Protein AF-A0A914FZU1-F1 (afdb_monomer)

Mean predicted aligned error: 5.46 Å

Foldseek 3Di:
DVLLVVLCVQLVVVLVVFADCVFLDDDDPQDLALVSLLSVLSSVLRSLVRQLVSSCVRVNDPSSVVNSVVVLVVVLVVSVVSLVVSCVVVVHDSLVRDHLSNQLSVDVSSDSPDGDDDPDD

pLDDT: mean 86.37, std 10.97, range [35.56, 96.0]

Radius of gyration: 15.14 Å; Cα contacts (8 Å, |Δi|>4): 118; chains: 1; bounding box: 32×31×42 Å

Structure (mmCIF, N/CA/C/O backbone):
data_AF-A0A914FZU1-F1
#
_entry.id   AF-A0A914FZU1-F1
#
loop_
_atom_site.group_PDB
_atom_site.id
_atom_site.type_symbol
_atom_site.label_atom_id
_atom_site.label_alt_id
_atom_site.label_comp_id
_atom_site.label_asym_id
_atom_site.label_entity_id
_atom_site.label_seq_id
_atom_site.pdbx_PDB_ins_code
_atom_site.Cartn_x
_atom_site.Cartn_y
_atom_site.Cartn_z
_atom_site.occupancy
_atom_site.B_iso_or_equiv
_atom_site.auth_seq_id
_atom_site.auth_comp_id
_atom_site.auth_asym_id
_atom_site.auth_atom_id
_atom_site.pdbx_PDB_model_num
ATOM 1 N N . MET A 1 1 ? 12.708 10.325 -2.039 1.00 61.44 1 MET A N 1
ATOM 2 C CA . MET A 1 1 ? 11.613 10.643 -2.983 1.00 61.44 1 MET A CA 1
ATOM 3 C C . MET A 1 1 ? 12.148 11.181 -4.313 1.00 61.44 1 MET A C 1
ATOM 5 O O . MET A 1 1 ? 11.957 10.501 -5.311 1.00 61.44 1 MET A O 1
ATOM 9 N N . ILE A 1 2 ? 12.879 12.309 -4.327 1.00 76.75 2 ILE A N 1
ATOM 10 C CA . ILE A 1 2 ? 13.366 12.979 -5.558 1.00 76.75 2 ILE A CA 1
ATOM 11 C C . ILE A 1 2 ? 14.175 12.045 -6.473 1.00 76.75 2 ILE A C 1
ATOM 13 O O . ILE A 1 2 ? 13.867 11.925 -7.653 1.00 76.75 2 ILE A O 1
ATOM 17 N N . ALA A 1 3 ? 15.126 11.290 -5.915 1.00 79.75 3 ALA A N 1
ATOM 18 C CA . ALA A 1 3 ? 15.961 10.357 -6.681 1.00 79.75 3 ALA A CA 1
ATOM 19 C C . ALA A 1 3 ? 15.186 9.219 -7.384 1.00 79.75 3 ALA A C 1
ATOM 21 O O . ALA A 1 3 ? 15.725 8.576 -8.279 1.00 79.75 3 ALA A O 1
ATOM 22 N N . ASN A 1 4 ? 13.933 8.959 -6.990 1.00 85.62 4 ASN A N 1
ATOM 23 C CA . ASN A 1 4 ? 13.094 7.915 -7.586 1.00 85.62 4 ASN A CA 1
ATOM 24 C C . ASN A 1 4 ? 12.050 8.486 -8.564 1.00 85.62 4 ASN A C 1
ATOM 26 O O . ASN A 1 4 ? 11.361 7.706 -9.218 1.00 85.62 4 ASN A O 1
ATOM 30 N N . LEU A 1 5 ? 11.908 9.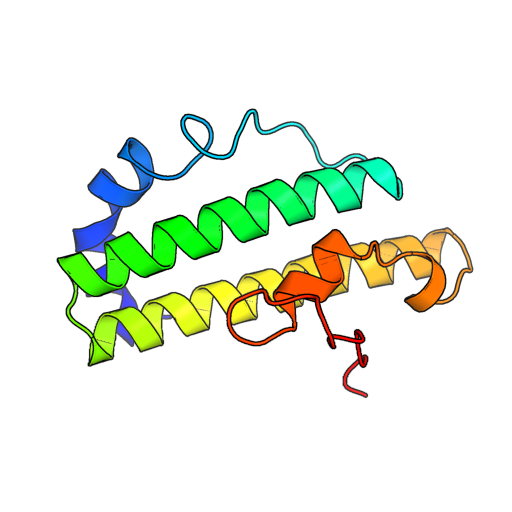818 -8.669 1.00 84.75 5 LEU A N 1
ATOM 31 C CA . LEU A 1 5 ? 10.892 10.468 -9.511 1.00 84.75 5 LEU A CA 1
ATOM 32 C C . LEU A 1 5 ? 10.935 10.033 -10.983 1.00 84.75 5 LEU A C 1
ATOM 34 O O . LEU A 1 5 ? 9.860 9.776 -11.522 1.00 84.75 5 LEU A O 1
ATOM 38 N N . PRO A 1 6 ? 12.108 9.868 -11.632 1.00 91.25 6 PRO A N 1
ATOM 39 C CA . PRO A 1 6 ? 12.144 9.410 -13.021 1.00 91.25 6 PRO A CA 1
ATOM 40 C C . PRO A 1 6 ? 11.494 8.032 -13.205 1.00 91.25 6 PRO A C 1
ATOM 42 O O . PRO A 1 6 ? 10.683 7.844 -14.107 1.00 91.25 6 PRO A O 1
ATOM 45 N N . CYS A 1 7 ? 11.775 7.099 -12.290 1.00 92.06 7 CYS A N 1
ATOM 46 C CA . CYS A 1 7 ? 11.177 5.766 -12.299 1.00 92.06 7 CYS A CA 1
ATOM 47 C C . CYS A 1 7 ? 9.658 5.816 -12.086 1.00 92.06 7 CYS A C 1
ATOM 49 O O . CYS A 1 7 ? 8.910 5.165 -12.813 1.00 92.06 7 CYS A O 1
ATOM 51 N N . TRP A 1 8 ? 9.183 6.624 -11.132 1.00 90.38 8 TRP A N 1
ATOM 52 C CA . TRP A 1 8 ? 7.744 6.809 -10.917 1.00 90.38 8 TRP A CA 1
ATOM 53 C C . TRP A 1 8 ? 7.045 7.380 -12.141 1.00 90.38 8 TRP A C 1
ATOM 55 O O . TRP A 1 8 ? 5.987 6.882 -12.518 1.00 90.38 8 TRP A O 1
ATOM 65 N N . ASN A 1 9 ? 7.642 8.394 -12.769 1.00 92.75 9 ASN A N 1
ATOM 66 C CA . ASN A 1 9 ? 7.092 9.017 -13.963 1.00 92.75 9 ASN A CA 1
ATOM 67 C C . ASN A 1 9 ? 6.960 7.993 -15.098 1.00 92.75 9 ASN A C 1
ATOM 69 O O . ASN A 1 9 ? 5.877 7.838 -15.662 1.00 92.75 9 ASN A O 1
ATOM 73 N N . GLN A 1 10 ? 8.022 7.222 -15.348 1.00 92.88 10 GLN A N 1
ATOM 74 C CA . GLN A 1 10 ? 8.043 6.171 -16.364 1.00 92.88 10 GLN A CA 1
ATOM 75 C C . GLN A 1 10 ? 7.010 5.065 -16.086 1.00 92.88 10 GLN A C 1
ATOM 77 O O . GLN A 1 10 ? 6.268 4.665 -16.981 1.00 92.88 10 GLN A O 1
ATOM 82 N N . ALA A 1 11 ? 6.922 4.585 -14.844 1.00 94.75 11 ALA A N 1
ATOM 83 C CA . ALA A 1 11 ? 6.042 3.478 -14.473 1.00 94.75 11 ALA A CA 1
ATOM 84 C C . ALA A 1 11 ? 4.567 3.886 -14.284 1.00 94.75 11 ALA A C 1
ATOM 86 O O . ALA A 1 11 ? 3.689 3.021 -14.290 1.00 94.75 11 ALA A O 1
ATOM 87 N N . SER A 1 12 ? 4.271 5.180 -14.117 1.00 91.38 12 SER A N 1
ATOM 88 C CA . SER A 1 12 ? 2.954 5.710 -13.719 1.00 91.38 12 SER A CA 1
ATOM 89 C C . SER A 1 12 ? 1.784 5.164 -14.545 1.00 91.38 12 SER A C 1
ATOM 91 O O . SER A 1 12 ? 0.791 4.681 -13.991 1.00 91.38 12 SER A O 1
ATOM 93 N N . GLY A 1 13 ? 1.911 5.173 -15.875 1.00 91.69 13 GLY A N 1
ATOM 94 C CA . GLY A 1 13 ? 0.865 4.707 -16.782 1.00 91.69 13 GLY A CA 1
ATOM 95 C C . GLY A 1 13 ? 0.596 3.205 -16.675 1.00 91.69 13 GLY A C 1
ATOM 96 O O . GLY A 1 13 ? -0.535 2.764 -16.873 1.00 91.69 13 GLY A O 1
ATOM 97 N N . LEU A 1 14 ? 1.610 2.398 -16.355 1.00 93.69 14 LEU A N 1
ATOM 98 C CA . LEU A 1 14 ? 1.450 0.957 -16.138 1.00 93.69 14 LEU A CA 1
ATOM 99 C C . LEU A 1 14 ? 0.925 0.653 -14.739 1.00 93.69 14 LEU A C 1
ATOM 101 O O . LEU A 1 14 ? 0.049 -0.197 -14.602 1.00 93.69 14 LEU A O 1
ATOM 105 N N . LEU A 1 15 ? 1.380 1.388 -13.723 1.00 92.75 15 LEU A N 1
ATOM 106 C CA . LEU A 1 15 ? 0.849 1.291 -12.363 1.00 92.75 15 LEU A CA 1
ATOM 107 C C . LEU A 1 15 ? -0.659 1.556 -12.345 1.00 92.75 15 LEU A C 1
ATOM 109 O O . LEU A 1 15 ? -1.401 0.761 -11.778 1.00 92.75 15 LEU A O 1
ATOM 113 N N . LYS A 1 16 ? -1.126 2.602 -13.040 1.00 88.44 16 LYS A N 1
ATOM 114 C CA . LYS A 1 16 ? -2.557 2.933 -13.145 1.00 88.44 16 LYS A CA 1
ATOM 115 C C . LYS A 1 16 ? -3.377 1.870 -13.889 1.00 88.44 16 LYS A C 1
ATOM 117 O O . LYS A 1 16 ? -4.558 1.710 -13.604 1.00 88.44 16 LYS A O 1
ATOM 122 N N . ARG A 1 17 ? -2.778 1.181 -14.868 1.00 89.69 17 ARG A N 1
ATOM 123 C CA . ARG A 1 17 ? -3.467 0.180 -15.703 1.00 89.69 17 ARG A CA 1
ATOM 124 C C . ARG A 1 17 ? -3.500 -1.212 -15.074 1.00 89.69 17 ARG A C 1
ATOM 126 O O . ARG A 1 17 ? -4.490 -1.919 -15.231 1.00 89.69 17 ARG A O 1
ATOM 133 N N . HIS A 1 18 ? -2.419 -1.620 -14.413 1.00 91.00 18 HIS A N 1
ATOM 134 C CA . HIS A 1 18 ? -2.215 -3.006 -13.974 1.00 91.00 18 HIS A CA 1
ATOM 135 C C . HIS A 1 18 ? -2.318 -3.217 -12.470 1.00 91.00 18 HIS A C 1
ATOM 137 O O . HIS A 1 18 ? -2.593 -4.335 -12.030 1.00 91.00 18 HIS A O 1
ATOM 143 N N . CYS A 1 19 ? -2.054 -2.174 -11.694 1.00 92.81 19 CYS A N 1
ATOM 144 C CA . CYS A 1 19 ? -2.288 -2.149 -10.260 1.00 92.81 19 CYS A CA 1
ATOM 145 C C . CYS A 1 19 ? -3.501 -1.253 -10.000 1.00 92.81 19 CYS A C 1
ATOM 147 O O . CYS A 1 19 ? -4.107 -0.741 -10.945 1.00 92.81 19 CYS A O 1
ATOM 149 N N . GLY A 1 20 ? -3.887 -1.050 -8.745 1.00 88.31 20 GLY A N 1
ATOM 150 C CA . GLY A 1 20 ? -5.032 -0.197 -8.485 1.00 88.31 20 GLY A CA 1
ATOM 151 C C . GLY A 1 20 ? -6.334 -0.978 -8.296 1.00 88.31 20 GLY A C 1
ATOM 152 O O . GLY A 1 20 ? -6.370 -2.208 -8.190 1.00 88.31 20 GLY A O 1
ATOM 15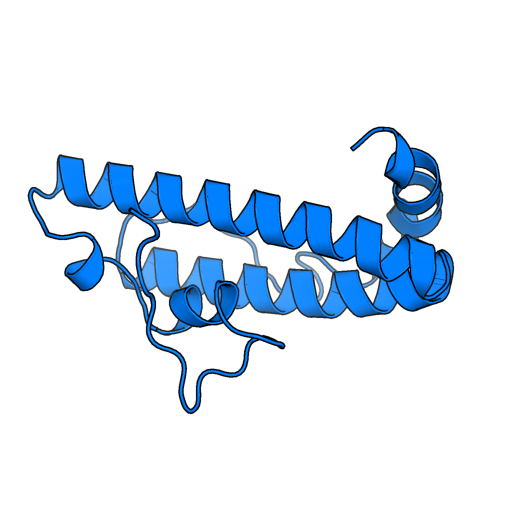3 N N . GLY A 1 21 ? -7.443 -0.238 -8.334 1.00 87.56 21 GLY A N 1
ATOM 154 C CA . GLY A 1 21 ? -8.780 -0.764 -8.071 1.00 87.56 21 GLY A CA 1
ATOM 155 C C . GLY A 1 21 ? -9.247 -1.858 -9.039 1.00 87.56 21 GLY A C 1
ATOM 156 O O . GLY A 1 21 ? -10.052 -2.694 -8.645 1.00 87.56 21 GLY A O 1
ATOM 157 N N . SER A 1 22 ? -8.715 -1.901 -10.265 1.00 84.88 22 SER A N 1
ATOM 158 C CA . SER A 1 22 ? -9.035 -2.937 -11.259 1.00 84.88 22 SER A CA 1
ATOM 159 C C . SER A 1 22 ? -8.505 -4.324 -10.885 1.00 84.88 22 SER A C 1
ATOM 161 O O . SER A 1 22 ? -9.063 -5.326 -11.322 1.00 84.88 22 SER A O 1
ATOM 163 N N . ARG A 1 23 ? -7.434 -4.391 -10.083 1.00 89.81 23 ARG A N 1
ATOM 164 C CA . ARG A 1 23 ? -6.784 -5.644 -9.674 1.00 89.81 23 ARG A CA 1
ATOM 165 C C . ARG A 1 23 ? -6.925 -5.927 -8.186 1.00 89.81 23 ARG A C 1
ATOM 167 O O . ARG A 1 23 ? -7.143 -7.068 -7.795 1.00 89.81 23 ARG A O 1
ATOM 174 N N . CYS A 1 24 ? -6.732 -4.901 -7.369 1.00 91.81 24 CYS A N 1
ATOM 175 C CA . CYS A 1 24 ? -6.647 -5.004 -5.916 1.00 91.81 24 CYS A CA 1
ATOM 176 C C . CYS A 1 24 ? -7.840 -4.355 -5.205 1.00 91.81 24 CYS A C 1
ATOM 178 O O . CYS A 1 24 ? -7.905 -4.394 -3.978 1.00 91.81 24 CYS A O 1
ATOM 180 N N . GLY A 1 25 ? -8.755 -3.734 -5.957 1.00 87.19 25 GLY A N 1
ATOM 181 C CA . GLY A 1 25 ? -9.964 -3.112 -5.433 1.00 87.19 25 GLY A CA 1
ATOM 182 C C . GLY A 1 25 ? -11.153 -4.072 -5.307 1.00 87.19 25 GLY A C 1
ATOM 183 O O . GLY A 1 25 ? -10.993 -5.288 -5.409 1.00 87.19 25 GLY A O 1
ATOM 184 N N . PRO A 1 26 ? -12.361 -3.528 -5.079 1.00 87.50 26 PRO A N 1
ATOM 185 C CA . PRO A 1 26 ? -12.687 -2.100 -5.068 1.00 87.50 26 PRO A CA 1
ATOM 186 C C . PRO A 1 26 ? -12.092 -1.361 -3.863 1.00 87.50 26 PRO A C 1
ATOM 188 O O . PRO A 1 26 ? -12.003 -1.900 -2.760 1.00 87.50 26 PRO A O 1
ATOM 191 N N . TYR A 1 27 ? -11.717 -0.099 -4.067 1.00 87.06 27 TYR A N 1
ATOM 192 C CA . TYR A 1 27 ? -11.347 0.785 -2.967 1.00 87.06 27 TYR A CA 1
ATOM 193 C C . TYR A 1 27 ? -12.597 1.413 -2.375 1.00 87.06 27 TYR A C 1
ATOM 195 O O . TYR A 1 27 ? -13.417 1.979 -3.091 1.00 87.06 27 TYR A O 1
ATOM 203 N N . LYS A 1 28 ? -12.732 1.294 -1.061 1.00 87.12 28 LYS A N 1
ATOM 204 C CA . LYS A 1 28 ? -13.768 1.959 -0.271 1.00 87.12 28 LYS A CA 1
ATOM 205 C C . LYS A 1 28 ? -13.107 2.964 0.657 1.00 87.12 28 LYS A C 1
ATOM 207 O O . LYS A 1 28 ? -11.884 2.931 0.799 1.00 87.12 28 LYS A O 1
ATOM 212 N N . GLU A 1 29 ? -13.893 3.821 1.292 1.00 88.69 29 GLU A N 1
ATOM 213 C CA . GLU A 1 29 ? -13.402 4.637 2.401 1.00 88.69 29 GLU A CA 1
ATOM 214 C C . GLU A 1 29 ? -12.823 3.761 3.517 1.00 88.69 29 GLU A C 1
ATOM 216 O O . GLU A 1 29 ? -13.179 2.586 3.666 1.00 88.69 29 GLU A O 1
ATOM 221 N N . LEU A 1 30 ? -11.866 4.310 4.266 1.00 87.12 30 LEU A N 1
ATOM 222 C CA . LEU A 1 30 ? -11.314 3.602 5.416 1.00 87.12 30 LEU A CA 1
ATOM 223 C C . LEU A 1 30 ? -12.370 3.533 6.526 1.00 87.12 30 LEU A C 1
ATOM 225 O O . LEU A 1 30 ? -12.676 4.527 7.173 1.00 87.12 30 LEU A O 1
ATOM 229 N N . GLU A 1 31 ? -12.891 2.336 6.767 1.00 90.25 31 GLU A N 1
ATOM 230 C CA . GLU A 1 31 ? -13.735 2.054 7.923 1.00 90.25 31 GLU A CA 1
ATOM 231 C C . GLU A 1 31 ? -12.855 1.882 9.173 1.00 90.25 31 GLU A C 1
ATOM 233 O O . GLU A 1 31 ? -11.948 1.044 9.192 1.00 90.25 31 GLU A O 1
ATOM 238 N N . VAL A 1 32 ? -13.119 2.669 10.222 1.00 87.62 32 VAL A N 1
ATOM 239 C CA . VAL A 1 32 ? -12.370 2.636 11.492 1.00 87.62 32 VAL A CA 1
ATOM 240 C C . VAL A 1 32 ? -12.843 1.453 12.346 1.00 87.62 32 VAL A C 1
ATOM 242 O O . VAL A 1 32 ? -13.499 1.600 13.374 1.00 87.62 32 VAL A O 1
ATOM 245 N N . SER A 1 33 ? -12.541 0.243 11.881 1.00 86.75 33 SER A N 1
ATOM 246 C CA . SER A 1 33 ? -12.851 -1.021 12.549 1.00 86.75 33 SER A CA 1
ATOM 247 C C . SER A 1 33 ? -11.761 -2.058 12.262 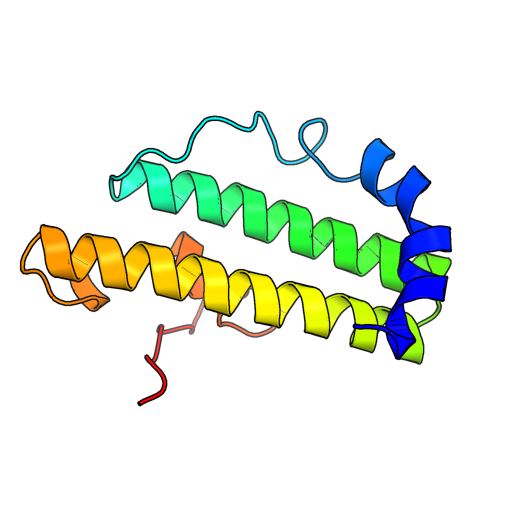1.00 86.75 33 SER A C 1
ATOM 249 O O . SER A 1 33 ? -10.994 -1.929 11.305 1.00 86.75 33 SER A O 1
ATOM 251 N N . LEU A 1 34 ? -11.685 -3.129 13.063 1.00 85.19 34 LEU A N 1
ATOM 252 C CA . LEU A 1 34 ? -10.737 -4.230 12.815 1.00 85.19 34 LEU A CA 1
ATOM 253 C C . LEU A 1 34 ? -10.917 -4.838 11.416 1.00 85.19 34 LEU A C 1
ATOM 255 O O . LEU A 1 34 ? -9.937 -5.158 10.739 1.00 85.19 34 LEU A O 1
ATOM 259 N N . LEU A 1 35 ? -12.169 -4.985 10.977 1.00 89.00 35 LEU A N 1
ATOM 260 C CA . LEU A 1 35 ? -12.495 -5.502 9.653 1.00 89.00 35 LEU A CA 1
ATOM 261 C C . LEU A 1 35 ? -12.110 -4.497 8.560 1.00 89.00 35 LEU A C 1
ATOM 263 O O . LEU A 1 35 ? -11.499 -4.890 7.563 1.00 89.00 35 LEU A O 1
ATOM 267 N N . GLY A 1 36 ? -12.394 -3.212 8.775 1.00 90.75 36 GLY A N 1
ATOM 268 C CA . GLY A 1 36 ? -12.021 -2.118 7.884 1.00 90.75 36 GLY A CA 1
ATOM 269 C C . GLY A 1 36 ? -10.515 -2.037 7.645 1.00 90.75 36 GLY A C 1
ATOM 270 O O . GLY A 1 36 ? -10.062 -2.098 6.497 1.00 90.75 36 GLY A O 1
ATOM 271 N N . PHE A 1 37 ? -9.718 -2.027 8.718 1.00 90.31 37 PHE A N 1
ATOM 272 C CA . PHE A 1 37 ? -8.257 -2.099 8.624 1.00 90.31 37 PHE A CA 1
ATOM 273 C C . PHE A 1 37 ? -7.794 -3.379 7.943 1.00 90.31 37 PHE A C 1
ATOM 275 O O . PHE A 1 37 ? -6.905 -3.340 7.092 1.00 90.31 37 PHE A O 1
ATOM 282 N N . SER A 1 38 ? -8.413 -4.515 8.271 1.00 90.31 38 SER A N 1
ATOM 283 C CA . SER A 1 38 ? -8.024 -5.794 7.688 1.00 90.31 38 SER A CA 1
ATOM 284 C C . SER A 1 38 ? -8.195 -5.800 6.170 1.00 90.31 38 SER A C 1
ATOM 286 O O . SER A 1 38 ? -7.289 -6.228 5.448 1.00 90.31 38 SER A O 1
ATOM 288 N N . ASN A 1 39 ? -9.324 -5.281 5.687 1.00 92.06 39 ASN A N 1
ATOM 289 C CA . ASN A 1 39 ? -9.611 -5.140 4.266 1.00 92.06 39 ASN A CA 1
ATOM 290 C C . ASN A 1 39 ? -8.653 -4.148 3.604 1.00 92.06 39 ASN A C 1
ATOM 292 O O . ASN A 1 39 ? -8.032 -4.495 2.600 1.00 92.06 39 ASN A O 1
ATOM 296 N N . ARG A 1 40 ? -8.440 -2.969 4.204 1.00 93.12 40 ARG A N 1
ATOM 297 C CA . ARG A 1 40 ? -7.485 -1.974 3.692 1.00 93.12 40 ARG A CA 1
ATOM 298 C C . ARG A 1 40 ? -6.072 -2.542 3.559 1.00 93.12 40 ARG A C 1
ATOM 300 O O . ARG A 1 40 ? -5.406 -2.321 2.553 1.00 93.12 40 ARG A O 1
ATOM 307 N N . CYS A 1 41 ? -5.597 -3.293 4.543 1.00 92.44 41 CYS A N 1
ATOM 308 C CA . CYS A 1 41 ? -4.261 -3.875 4.478 1.00 92.44 41 CYS A CA 1
ATOM 309 C C . CYS A 1 41 ? -4.147 -4.982 3.428 1.00 92.44 41 CYS A C 1
ATOM 311 O O . CYS A 1 41 ? -3.100 -5.104 2.798 1.00 92.44 41 CYS A O 1
ATOM 313 N N . ARG A 1 42 ? -5.213 -5.753 3.169 1.00 92.19 42 ARG A N 1
ATOM 314 C CA . ARG A 1 42 ? -5.233 -6.712 2.049 1.00 92.19 42 ARG A CA 1
ATOM 315 C C . ARG A 1 42 ? -5.079 -6.003 0.704 1.00 92.19 42 ARG A C 1
ATOM 317 O O . ARG A 1 42 ? -4.264 -6.449 -0.104 1.00 92.19 42 ARG A O 1
ATOM 324 N N . THR A 1 43 ? -5.801 -4.900 0.485 1.00 93.94 43 THR A N 1
ATOM 325 C CA . THR A 1 43 ? -5.676 -4.127 -0.761 1.00 93.94 43 THR A CA 1
ATOM 326 C C . THR A 1 43 ? -4.276 -3.523 -0.880 1.00 93.94 43 THR A C 1
ATOM 328 O O . THR A 1 43 ? -3.632 -3.702 -1.907 1.00 93.94 43 THR A O 1
ATOM 331 N N . LEU A 1 44 ? -3.739 -2.936 0.199 1.00 94.25 44 LEU A N 1
ATOM 332 C CA . LEU A 1 44 ? -2.378 -2.380 0.224 1.00 94.25 44 LEU A CA 1
ATOM 333 C C . LEU A 1 44 ? -1.298 -3.429 -0.076 1.00 94.25 44 LEU A C 1
ATOM 335 O O . LEU A 1 44 ? -0.393 -3.165 -0.862 1.00 94.25 44 LEU A O 1
ATOM 339 N N . VAL A 1 45 ? -1.383 -4.628 0.510 1.00 93.50 45 VAL A N 1
ATOM 340 C CA . VAL A 1 45 ? -0.437 -5.722 0.225 1.00 93.50 45 VAL A CA 1
ATOM 341 C C . VAL A 1 45 ? -0.513 -6.144 -1.245 1.00 93.50 45 VAL A C 1
ATOM 343 O O . VAL A 1 45 ? 0.526 -6.348 -1.878 1.00 93.50 45 VAL A O 1
ATOM 346 N N . CYS A 1 46 ? -1.722 -6.255 -1.804 1.00 93.69 46 CYS A N 1
ATOM 347 C CA . CYS A 1 46 ? -1.913 -6.545 -3.225 1.00 93.69 46 CYS A CA 1
ATOM 348 C C . CYS A 1 46 ? -1.278 -5.456 -4.105 1.00 93.69 46 CYS A C 1
ATOM 350 O O . CYS A 1 46 ? -0.484 -5.768 -4.999 1.00 93.69 46 CYS A O 1
ATOM 352 N N . ASP A 1 47 ? -1.551 -4.185 -3.805 1.00 94.69 47 ASP A N 1
ATOM 353 C CA . ASP A 1 47 ? -1.048 -3.042 -4.566 1.00 94.69 47 ASP A CA 1
ATOM 354 C C . ASP A 1 47 ? 0.468 -2.929 -4.506 1.00 94.69 47 ASP A C 1
ATOM 356 O O . ASP A 1 47 ? 1.108 -2.754 -5.542 1.00 94.69 47 ASP A O 1
ATOM 360 N N . LEU A 1 48 ? 1.066 -3.086 -3.327 1.00 94.94 48 LEU A N 1
ATOM 361 C CA . LEU A 1 48 ? 2.517 -3.064 -3.163 1.00 94.94 48 LEU A CA 1
ATOM 362 C C . LEU A 1 48 ? 3.183 -4.232 -3.897 1.00 9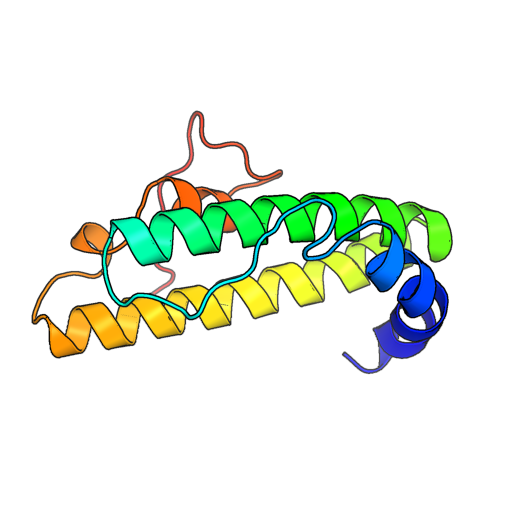4.94 48 LEU A C 1
ATOM 364 O O . LEU A 1 48 ? 4.225 -4.044 -4.525 1.00 94.94 48 LEU A O 1
ATOM 368 N N . THR A 1 49 ? 2.572 -5.419 -3.881 1.00 94.56 49 THR A N 1
ATOM 369 C CA . THR A 1 49 ? 3.070 -6.583 -4.633 1.00 94.56 49 THR A CA 1
ATOM 370 C C . THR A 1 49 ? 3.059 -6.313 -6.136 1.00 94.56 49 THR A C 1
ATOM 372 O O . THR A 1 49 ? 4.065 -6.535 -6.813 1.00 94.56 49 THR A O 1
ATOM 375 N N . CYS A 1 50 ? 1.948 -5.788 -6.659 1.00 95.25 50 CYS A N 1
ATOM 376 C CA . CYS A 1 50 ? 1.834 -5.417 -8.066 1.00 95.25 50 CYS A CA 1
ATOM 377 C C . CYS A 1 50 ? 2.823 -4.302 -8.438 1.00 95.25 50 CYS A C 1
ATOM 379 O O . CYS A 1 50 ? 3.570 -4.419 -9.410 1.00 95.25 50 CYS A O 1
ATOM 381 N N . THR A 1 51 ? 2.886 -3.257 -7.615 1.00 95.19 51 THR A N 1
ATOM 382 C CA . THR A 1 51 ? 3.747 -2.089 -7.815 1.00 95.19 51 THR A CA 1
ATOM 383 C C . THR A 1 51 ? 5.214 -2.485 -7.843 1.00 95.19 51 THR A C 1
ATOM 385 O O . THR A 1 51 ? 5.947 -2.041 -8.722 1.00 95.19 51 THR A O 1
ATOM 388 N N . ARG A 1 52 ? 5.646 -3.387 -6.953 1.00 95.38 52 ARG A N 1
ATOM 389 C CA . ARG A 1 52 ? 6.999 -3.948 -6.992 1.00 95.38 52 ARG A CA 1
ATOM 390 C C . ARG A 1 52 ? 7.303 -4.561 -8.354 1.00 95.38 52 ARG A C 1
ATOM 392 O O . ARG A 1 52 ? 8.330 -4.239 -8.934 1.00 95.38 52 ARG A O 1
ATOM 399 N N . ALA A 1 53 ? 6.427 -5.425 -8.863 1.00 95.25 53 ALA A N 1
ATOM 400 C CA . ALA A 1 53 ? 6.649 -6.093 -10.143 1.00 95.25 53 ALA A CA 1
ATOM 401 C C . ALA A 1 53 ? 6.771 -5.087 -11.300 1.00 95.25 53 ALA A C 1
ATOM 403 O O . ALA A 1 53 ? 7.690 -5.200 -12.109 1.00 95.25 53 ALA A O 1
ATOM 404 N N . VAL A 1 54 ? 5.901 -4.071 -11.339 1.00 96.00 54 VAL A N 1
ATOM 405 C CA . VAL A 1 54 ? 5.949 -3.016 -12.365 1.00 96.00 54 VAL A CA 1
ATOM 406 C C . VAL A 1 54 ? 7.239 -2.199 -12.262 1.00 96.00 54 VAL A C 1
ATOM 408 O O . VAL A 1 54 ? 7.934 -2.039 -13.257 1.00 96.00 54 VAL A O 1
ATOM 411 N N . LEU A 1 55 ? 7.624 -1.735 -11.072 1.00 95.69 55 LEU A N 1
ATOM 412 C CA . LEU A 1 55 ? 8.833 -0.914 -10.902 1.00 95.69 55 LEU A CA 1
ATOM 413 C C . LEU A 1 55 ? 10.115 -1.671 -11.243 1.00 95.69 55 LEU A C 1
ATOM 415 O O . LEU A 1 55 ? 11.029 -1.103 -11.833 1.00 95.69 55 LEU A O 1
ATOM 419 N N . M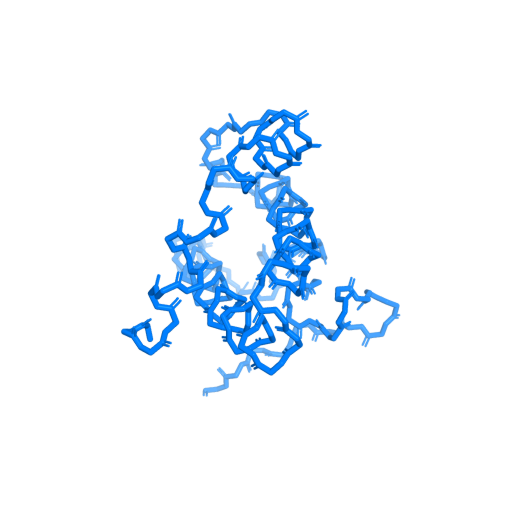ET A 1 56 ? 10.186 -2.951 -10.878 1.00 95.25 56 MET A N 1
ATOM 420 C CA . MET A 1 56 ? 11.327 -3.804 -11.213 1.00 95.25 56 MET A CA 1
ATOM 421 C C . MET A 1 56 ? 11.466 -4.000 -12.722 1.00 95.25 56 MET A C 1
ATOM 423 O O . MET A 1 56 ? 12.587 -4.024 -13.226 1.00 95.25 56 MET A O 1
ATOM 427 N N . ARG A 1 57 ? 10.336 -4.132 -13.427 1.00 95.31 57 ARG A N 1
ATOM 428 C CA . ARG A 1 57 ? 10.292 -4.295 -14.881 1.00 95.31 57 ARG A CA 1
ATOM 429 C C . ARG A 1 57 ? 10.670 -3.008 -15.610 1.00 95.31 57 ARG A C 1
ATOM 431 O O . ARG A 1 57 ? 11.509 -3.050 -16.497 1.00 95.31 57 ARG A O 1
ATOM 438 N N . GLU A 1 58 ? 10.063 -1.886 -15.236 1.00 95.38 58 GLU A N 1
ATOM 439 C CA . GLU A 1 58 ? 10.187 -0.636 -15.995 1.00 95.38 58 GLU A CA 1
ATOM 440 C C . GLU A 1 58 ? 11.475 0.126 -15.674 1.00 95.38 58 GLU A C 1
ATOM 442 O O . GLU A 1 58 ? 12.099 0.699 -16.561 1.00 95.38 58 GLU A O 1
ATOM 447 N N . CYS A 1 59 ? 11.912 0.115 -14.414 1.00 94.69 59 CYS A N 1
ATOM 448 C CA . CYS A 1 59 ? 13.051 0.919 -13.966 1.00 94.69 59 CYS A CA 1
ATOM 449 C C . CYS A 1 59 ? 14.342 0.110 -13.784 1.00 94.69 59 CYS A C 1
ATOM 451 O O . CYS A 1 59 ? 15.378 0.665 -13.413 1.00 94.69 59 CYS A O 1
ATOM 453 N N . GLY A 1 60 ? 14.274 -1.209 -13.971 1.00 93.81 60 GLY A N 1
ATOM 454 C CA . GLY A 1 60 ? 15.351 -2.144 -13.664 1.00 93.81 60 GLY A CA 1
ATOM 455 C C . GLY A 1 60 ? 15.554 -2.386 -12.157 1.00 93.81 60 GLY A C 1
ATOM 456 O O . GLY A 1 60 ? 15.081 -1.614 -11.315 1.00 93.81 60 GLY A O 1
ATOM 457 N N . PRO A 1 61 ? 16.285 -3.451 -11.770 1.00 92.62 61 PRO A N 1
ATOM 458 C CA . PRO A 1 61 ? 16.343 -3.894 -10.377 1.00 92.62 61 PRO A CA 1
ATOM 459 C C . PRO A 1 61 ? 16.871 -2.861 -9.364 1.00 92.62 61 PRO A C 1
ATOM 461 O O . PRO A 1 61 ? 16.211 -2.661 -8.343 1.00 92.62 61 PRO A O 1
ATOM 464 N N . PRO A 1 62 ? 17.999 -2.153 -9.591 1.00 92.50 62 PRO A N 1
ATOM 465 C CA . PRO A 1 62 ? 18.553 -1.261 -8.568 1.00 92.50 62 PRO A CA 1
ATOM 466 C C . PRO A 1 62 ? 17.644 -0.068 -8.252 1.00 92.50 62 PRO A C 1
ATOM 468 O O . PRO A 1 62 ? 17.495 0.312 -7.090 1.00 92.50 62 PRO A O 1
ATOM 471 N N . ILE A 1 63 ? 17.029 0.527 -9.278 1.00 93.69 63 ILE A N 1
ATOM 472 C CA . ILE A 1 63 ? 16.143 1.687 -9.124 1.00 93.69 63 ILE A CA 1
ATOM 473 C C . ILE A 1 63 ? 14.757 1.224 -8.672 1.00 93.69 63 ILE A C 1
ATOM 475 O O . ILE A 1 63 ? 14.206 1.794 -7.731 1.00 93.69 63 ILE A O 1
ATOM 479 N N . GLY A 1 64 ? 14.230 0.154 -9.272 1.00 94.19 64 GLY A N 1
ATOM 480 C CA . GLY A 1 64 ? 12.935 -0.424 -8.925 1.00 94.19 64 GLY A CA 1
ATOM 481 C C . GLY A 1 64 ? 12.847 -0.845 -7.458 1.00 94.19 64 GLY A C 1
ATOM 482 O O . GLY A 1 64 ? 11.870 -0.505 -6.792 1.00 94.19 64 GLY A O 1
ATOM 483 N N . ILE A 1 65 ? 13.888 -1.490 -6.907 1.00 93.81 65 ILE A N 1
ATOM 484 C CA . ILE A 1 65 ? 13.943 -1.849 -5.476 1.00 93.81 65 ILE A CA 1
ATOM 485 C C . ILE A 1 65 ? 13.910 -0.599 -4.597 1.00 93.81 65 ILE A C 1
ATOM 487 O O . ILE A 1 65 ? 13.160 -0.564 -3.621 1.00 93.81 65 ILE A O 1
ATOM 491 N N . ARG A 1 66 ? 14.704 0.431 -4.918 1.00 93.81 66 ARG A N 1
ATOM 492 C CA . ARG A 1 66 ? 14.750 1.670 -4.122 1.00 93.81 66 ARG A CA 1
ATOM 493 C C . ARG A 1 66 ? 13.432 2.437 -4.170 1.00 93.81 66 ARG A C 1
ATOM 495 O O . ARG A 1 66 ? 12.981 2.929 -3.136 1.00 93.81 66 ARG A O 1
ATOM 502 N N . ALA A 1 67 ? 12.809 2.525 -5.344 1.00 93.94 67 ALA A N 1
ATOM 503 C CA . ALA A 1 67 ? 11.493 3.127 -5.511 1.00 93.94 67 ALA A CA 1
ATOM 504 C C . ALA A 1 67 ? 10.444 2.346 -4.705 1.00 93.94 67 ALA A C 1
ATOM 506 O O . ALA A 1 67 ? 9.762 2.921 -3.861 1.00 93.94 67 ALA A O 1
ATOM 507 N N . TYR A 1 68 ? 10.389 1.026 -4.870 1.00 94.38 68 TYR A N 1
ATOM 508 C CA . TYR A 1 68 ? 9.473 0.170 -4.122 1.00 94.38 68 TYR A CA 1
ATOM 509 C C . TYR A 1 68 ? 9.648 0.296 -2.602 1.00 94.38 68 TYR A C 1
ATOM 511 O O . TYR A 1 68 ? 8.661 0.465 -1.888 1.00 94.38 68 TYR A O 1
ATOM 519 N N . LYS A 1 69 ? 10.892 0.262 -2.103 1.00 92.81 69 LYS A N 1
ATOM 520 C CA . LYS A 1 69 ? 11.185 0.394 -0.670 1.00 92.81 69 LYS A CA 1
ATOM 521 C C . LYS A 1 69 ? 10.645 1.705 -0.104 1.00 92.81 69 LYS A C 1
ATOM 523 O O . LYS A 1 69 ? 10.019 1.694 0.946 1.00 92.81 69 LYS A O 1
ATOM 528 N N . PHE A 1 70 ? 10.801 2.804 -0.842 1.00 92.38 70 PHE A N 1
ATOM 529 C CA . PHE A 1 70 ? 10.242 4.091 -0.442 1.00 92.38 70 PHE A CA 1
ATOM 530 C C . PHE A 1 70 ? 8.714 4.042 -0.257 1.00 92.38 70 PHE A C 1
ATOM 532 O O . PHE A 1 70 ? 8.215 4.551 0.744 1.00 92.38 70 PHE A O 1
ATOM 539 N N . LEU A 1 71 ? 7.967 3.417 -1.180 1.00 92.19 71 LEU A N 1
ATOM 540 C CA . LEU A 1 71 ? 6.516 3.264 -1.003 1.00 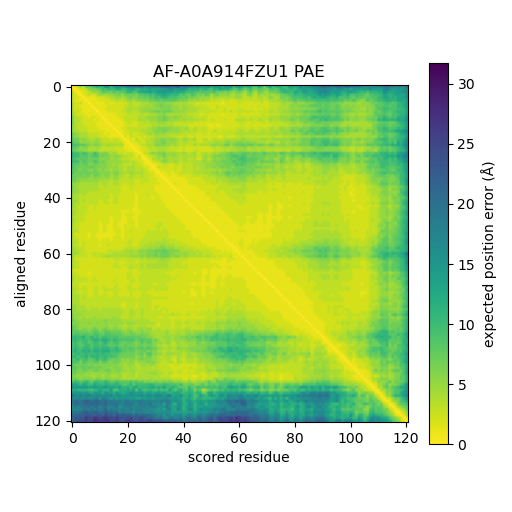92.19 71 LEU A CA 1
ATOM 541 C C . LEU A 1 71 ? 6.168 2.356 0.166 1.00 92.19 71 LEU A C 1
ATOM 543 O O . LEU A 1 71 ? 5.268 2.688 0.927 1.00 92.19 71 LEU A O 1
ATOM 547 N N . LEU A 1 72 ? 6.862 1.226 0.309 1.00 93.12 72 LEU A N 1
ATOM 548 C CA . LEU A 1 72 ? 6.620 0.298 1.408 1.00 93.12 72 LEU A CA 1
ATOM 549 C C . LEU A 1 72 ? 6.795 0.996 2.763 1.00 93.12 72 LEU A C 1
ATOM 551 O O . LEU A 1 72 ? 5.935 0.864 3.631 1.00 93.12 72 LEU A O 1
ATOM 555 N N . ASP A 1 73 ? 7.867 1.770 2.923 1.00 92.62 73 ASP A N 1
ATOM 556 C CA . ASP A 1 73 ? 8.148 2.510 4.154 1.00 92.62 73 ASP A CA 1
ATOM 557 C C . ASP A 1 73 ? 7.096 3.603 4.398 1.00 92.62 73 ASP A C 1
ATOM 559 O O . ASP A 1 73 ? 6.567 3.713 5.506 1.00 92.62 73 ASP A O 1
ATOM 563 N N . TYR A 1 74 ? 6.697 4.344 3.358 1.00 91.88 74 TYR A N 1
ATOM 564 C CA . TYR A 1 74 ? 5.604 5.317 3.458 1.00 91.88 74 TYR A CA 1
ATOM 565 C C . TYR A 1 74 ? 4.276 4.661 3.873 1.00 91.88 74 TYR A C 1
ATOM 567 O O . TYR A 1 74 ? 3.604 5.141 4.787 1.00 91.88 74 TYR A O 1
ATOM 575 N N . THR A 1 75 ? 3.910 3.531 3.262 1.00 93.19 75 THR A N 1
ATOM 576 C CA . THR A 1 75 ? 2.696 2.782 3.617 1.00 93.19 75 THR A CA 1
ATOM 577 C C . THR A 1 75 ? 2.752 2.270 5.055 1.00 93.19 75 THR A C 1
ATOM 579 O O . THR A 1 75 ? 1.752 2.353 5.766 1.00 93.19 75 THR A O 1
ATOM 582 N N . ARG A 1 76 ? 3.906 1.780 5.523 1.00 92.25 76 ARG A N 1
ATOM 583 C CA . ARG A 1 76 ? 4.092 1.344 6.919 1.00 92.25 76 ARG A CA 1
ATOM 584 C C . ARG A 1 76 ? 3.869 2.486 7.904 1.00 92.25 76 ARG A C 1
ATOM 586 O O . ARG A 1 76 ? 3.177 2.283 8.902 1.00 92.25 76 ARG A O 1
ATOM 593 N N . ILE A 1 77 ? 4.407 3.673 7.619 1.00 92.44 77 ILE A N 1
ATOM 594 C CA . ILE A 1 77 ? 4.209 4.874 8.447 1.00 92.44 77 ILE A CA 1
ATOM 595 C C . ILE A 1 77 ? 2.725 5.244 8.490 1.00 92.44 77 ILE A C 1
ATOM 597 O O . ILE A 1 77 ? 2.164 5.399 9.573 1.00 92.44 77 ILE A O 1
ATOM 601 N N . GLN A 1 78 ? 2.075 5.316 7.328 1.00 91.50 78 GLN A N 1
ATOM 602 C CA . GLN A 1 78 ? 0.660 5.668 7.226 1.00 91.50 78 GLN A CA 1
ATOM 603 C C . GLN A 1 78 ? -0.235 4.688 8.005 1.00 91.50 78 GLN A C 1
ATOM 605 O O . GLN A 1 78 ? -1.053 5.114 8.818 1.00 91.50 78 GLN A O 1
ATOM 610 N N . VAL A 1 79 ? -0.046 3.379 7.813 1.00 90.81 79 VAL A N 1
ATOM 611 C CA . VAL A 1 79 ? -0.818 2.341 8.516 1.00 90.81 79 VAL A CA 1
ATOM 612 C C . VAL A 1 79 ? -0.565 2.387 10.022 1.00 90.81 79 VAL A C 1
ATOM 614 O O . VAL A 1 79 ? -1.510 2.289 10.804 1.00 90.81 79 VAL A O 1
ATOM 617 N N . THR A 1 80 ? 0.685 2.605 10.437 1.00 90.19 80 THR A N 1
ATOM 618 C CA . THR A 1 80 ? 1.028 2.768 11.857 1.00 90.19 80 THR A CA 1
ATOM 619 C C . THR A 1 80 ? 0.326 3.981 12.463 1.00 90.19 80 THR A C 1
ATOM 621 O O . THR A 1 80 ? -0.173 3.880 13.581 1.00 90.19 80 THR A O 1
ATOM 624 N N . SER A 1 81 ? 0.243 5.102 11.738 1.00 90.50 81 SER A N 1
ATOM 625 C CA . SER A 1 81 ? -0.482 6.296 12.193 1.00 90.50 81 SER A CA 1
ATOM 626 C C . SER A 1 81 ? -1.956 5.985 12.433 1.00 90.50 81 SER A C 1
ATOM 628 O O . SER A 1 81 ? -2.439 6.186 13.540 1.00 90.50 81 SER A O 1
ATOM 630 N N . TRP A 1 82 ? -2.644 5.381 11.456 1.00 89.69 82 TRP A N 1
ATOM 631 C CA . TRP A 1 82 ? -4.063 5.023 11.594 1.00 89.69 82 TRP A CA 1
ATOM 632 C C . TRP A 1 82 ? -4.333 4.135 12.812 1.00 89.69 82 TRP A C 1
ATOM 634 O O . TRP A 1 82 ? -5.319 4.315 13.530 1.00 89.69 82 TRP A O 1
ATOM 644 N N . MET A 1 83 ? -3.443 3.172 13.055 1.00 88.00 83 MET A N 1
ATOM 645 C CA . MET A 1 83 ? -3.541 2.255 14.188 1.00 88.00 83 MET A CA 1
ATOM 646 C C . MET A 1 83 ? -3.285 2.957 15.519 1.00 88.00 83 MET A C 1
ATOM 648 O O . MET A 1 83 ? -4.010 2.693 16.477 1.00 88.00 83 MET A O 1
ATOM 652 N N . LYS A 1 84 ? -2.289 3.850 15.583 1.00 89.81 84 LYS A N 1
ATOM 653 C CA . LYS A 1 84 ? -1.990 4.667 16.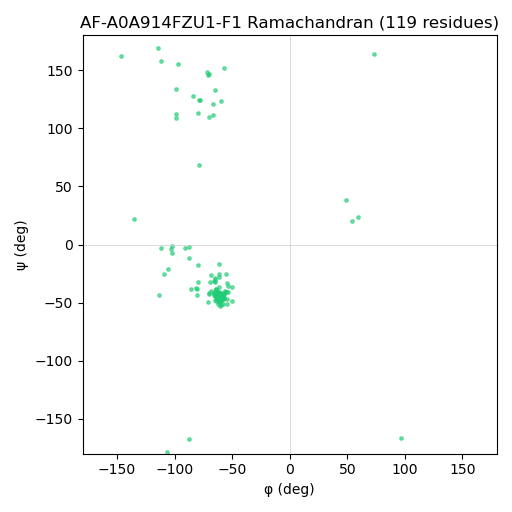768 1.00 89.81 84 LYS A CA 1
ATOM 654 C C . LYS A 1 84 ? -3.164 5.575 17.119 1.00 89.81 84 LYS A C 1
ATOM 656 O O . LYS A 1 84 ? -3.611 5.547 18.263 1.00 89.81 84 LYS A O 1
ATOM 661 N N . ASP A 1 85 ? -3.702 6.287 16.135 1.00 89.88 85 ASP A N 1
ATOM 662 C CA . ASP A 1 85 ? -4.833 7.199 16.320 1.00 89.88 85 ASP A CA 1
ATOM 663 C C . ASP A 1 85 ? -6.060 6.434 16.830 1.00 89.88 85 ASP A C 1
ATOM 665 O O . ASP A 1 85 ? -6.678 6.806 17.826 1.00 89.88 85 ASP A O 1
ATOM 669 N N . THR A 1 86 ? -6.354 5.278 16.230 1.00 88.25 86 THR A N 1
ATOM 670 C CA . THR A 1 86 ? -7.500 4.457 16.643 1.00 88.25 86 THR A CA 1
ATOM 671 C C . THR A 1 86 ? -7.317 3.837 18.025 1.00 88.25 86 THR A C 1
ATOM 673 O O . THR A 1 86 ? -8.270 3.781 18.808 1.00 88.25 86 THR A O 1
ATOM 676 N N . ALA A 1 87 ? -6.109 3.367 18.344 1.00 89.19 87 ALA A N 1
ATOM 677 C CA . ALA A 1 87 ? -5.769 2.838 19.661 1.00 89.19 87 ALA A CA 1
ATOM 678 C C . ALA A 1 87 ? -5.935 3.913 20.745 1.00 89.19 87 ALA A C 1
ATOM 680 O O . ALA A 1 87 ? -6.549 3.642 21.779 1.00 89.19 87 ALA A O 1
ATOM 681 N N . PHE A 1 88 ? -5.478 5.138 20.466 1.00 90.25 88 PHE A N 1
ATOM 682 C CA . PHE A 1 88 ? -5.643 6.295 21.341 1.00 90.25 88 PHE A CA 1
ATOM 683 C C . PHE A 1 88 ? -7.125 6.625 21.573 1.00 90.25 88 PHE A C 1
ATOM 685 O O . PHE A 1 88 ? -7.572 6.642 22.721 1.00 90.25 88 PHE A O 1
ATOM 692 N N . THR A 1 89 ? -7.918 6.790 20.508 1.00 88.69 89 THR A N 1
ATOM 693 C CA . THR A 1 89 ? -9.360 7.087 20.614 1.00 88.69 89 THR A CA 1
ATOM 694 C C . THR A 1 89 ? -10.129 5.980 21.336 1.00 88.69 89 THR A C 1
ATOM 696 O O . THR A 1 89 ? -11.037 6.259 22.116 1.00 88.69 89 THR A O 1
ATOM 699 N N . SER A 1 90 ? -9.747 4.720 21.122 1.00 86.56 90 SER A N 1
ATOM 700 C CA . SER A 1 90 ? -10.420 3.556 21.713 1.00 86.56 90 SER A CA 1
ATOM 701 C C . SER A 1 90 ? -9.890 3.170 23.097 1.00 86.56 90 SER A C 1
ATOM 703 O O . SER A 1 90 ? -10.389 2.201 23.670 1.00 86.56 90 SER A O 1
ATOM 705 N N . ARG A 1 91 ? -8.866 3.866 23.619 1.00 89.31 91 ARG A N 1
ATOM 706 C CA . ARG A 1 91 ? -8.137 3.520 24.858 1.00 89.31 91 ARG A CA 1
ATOM 707 C C . ARG A 1 91 ? -7.691 2.051 24.914 1.00 89.31 91 ARG A C 1
ATOM 709 O O . ARG A 1 91 ? -7.753 1.406 25.959 1.00 89.31 91 ARG A O 1
ATOM 716 N N . LYS A 1 92 ? -7.265 1.510 23.774 1.00 86.50 92 LYS A N 1
ATOM 717 C CA . LYS A 1 92 ? -6.777 0.130 23.629 1.00 86.50 92 LYS A CA 1
ATOM 718 C C . LYS A 1 92 ? -5.287 0.139 23.334 1.00 86.50 92 LYS A C 1
ATOM 720 O O . LYS A 1 92 ? -4.755 1.116 22.815 1.00 86.50 92 LYS A O 1
ATOM 725 N N . GLN A 1 93 ? -4.608 -0.966 23.621 1.00 85.12 93 GLN A N 1
ATOM 726 C CA . GLN A 1 93 ? -3.235 -1.124 23.152 1.00 85.12 93 GLN A CA 1
ATOM 727 C C . GLN A 1 93 ? -3.227 -1.327 21.634 1.00 85.12 93 GLN A C 1
ATOM 729 O O . GLN A 1 93 ? -4.114 -1.979 21.082 1.00 85.12 93 GLN A O 1
ATOM 734 N N . ILE A 1 94 ? -2.195 -0.821 20.955 1.00 82.25 94 ILE A N 1
ATOM 735 C CA . ILE A 1 94 ? -2.026 -0.977 19.500 1.00 82.25 94 ILE A CA 1
ATOM 736 C C . ILE A 1 94 ? -2.090 -2.455 19.093 1.00 82.25 94 ILE A C 1
ATOM 738 O O . ILE A 1 94 ? -2.761 -2.796 18.124 1.00 82.25 94 ILE A O 1
ATOM 742 N N . SER A 1 95 ? -1.479 -3.349 19.874 1.00 79.62 95 SER A N 1
ATOM 743 C CA . SER A 1 95 ? -1.502 -4.802 19.646 1.00 79.62 95 SER A CA 1
ATOM 744 C C . SER A 1 95 ?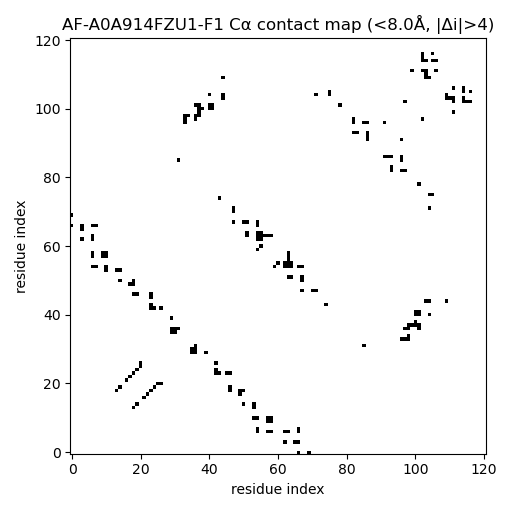 -2.913 -5.399 19.551 1.00 79.62 95 SER A C 1
ATOM 746 O O . SER A 1 95 ? -3.096 -6.414 18.887 1.00 79.62 95 SER A O 1
ATOM 748 N N . GLN A 1 96 ? -3.918 -4.761 20.158 1.00 79.06 96 GLN A N 1
ATOM 749 C CA . GLN A 1 96 ? -5.322 -5.185 20.120 1.00 79.06 96 GLN A CA 1
ATOM 750 C C . GLN A 1 96 ? -6.087 -4.634 18.905 1.00 79.06 96 GLN A C 1
ATOM 752 O O . GLN A 1 96 ? -7.219 -5.047 18.656 1.00 79.06 96 GLN A O 1
ATOM 757 N N . ILE A 1 97 ? -5.499 -3.683 18.174 1.00 81.88 97 ILE A N 1
ATOM 758 C CA . ILE A 1 97 ? -6.108 -3.005 17.020 1.00 81.88 97 ILE A CA 1
ATOM 759 C C . ILE A 1 97 ? -5.508 -3.490 15.698 1.00 81.88 97 ILE A C 1
ATOM 761 O O . ILE A 1 97 ? -6.149 -3.355 14.661 1.00 81.88 97 ILE A O 1
ATOM 765 N N . ILE A 1 98 ? -4.304 -4.069 15.705 1.00 82.38 98 ILE A N 1
ATOM 766 C CA . ILE A 1 98 ? -3.613 -4.487 14.479 1.00 82.38 98 ILE A CA 1
ATOM 767 C C . ILE A 1 98 ? -4.150 -5.828 13.968 1.00 82.38 98 ILE A C 1
ATOM 769 O O . ILE A 1 98 ? -3.900 -6.868 14.580 1.00 82.38 98 ILE A O 1
ATOM 773 N N . PRO A 1 99 ? -4.817 -5.862 12.800 1.00 83.75 99 PRO A N 1
ATOM 774 C CA . PRO A 1 99 ? -5.203 -7.114 12.173 1.00 83.75 99 PRO A CA 1
ATOM 775 C C . PRO A 1 99 ? -3.981 -7.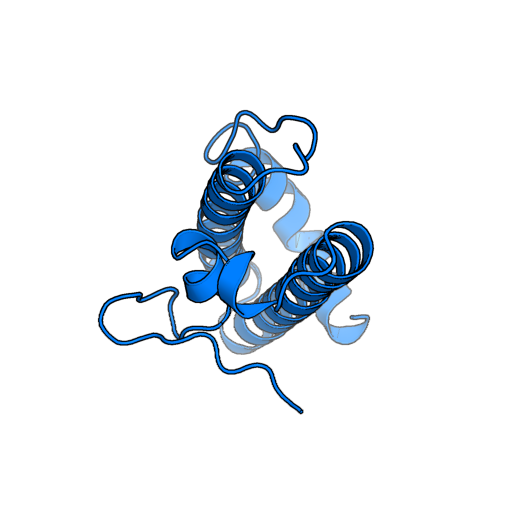833 11.596 1.00 83.75 99 PRO A C 1
ATOM 777 O O . PRO A 1 99 ? -3.070 -7.208 11.048 1.00 83.75 99 PRO A O 1
ATOM 780 N N . ARG A 1 100 ? -4.021 -9.170 11.583 1.00 81.06 100 ARG A N 1
ATOM 781 C CA . ARG A 1 100 ? -2.959 -10.014 11.002 1.00 81.06 100 ARG A CA 1
ATOM 782 C C . ARG A 1 100 ? -2.625 -9.661 9.546 1.00 81.06 100 ARG A C 1
ATOM 784 O O . ARG A 1 100 ? -1.477 -9.776 9.127 1.00 81.06 100 ARG A O 1
ATOM 791 N N . SER A 1 101 ? -3.611 -9.227 8.760 1.00 85.00 101 SER A N 1
ATOM 792 C CA . SER A 1 101 ? -3.391 -8.789 7.375 1.00 85.00 101 SER A CA 1
ATOM 793 C C . SER A 1 101 ? -2.530 -7.531 7.277 1.00 85.00 101 SER A C 1
ATOM 795 O O . SER A 1 101 ? -1.808 -7.390 6.295 1.00 85.00 101 SER A O 1
ATOM 797 N N . CYS A 1 102 ? -2.558 -6.655 8.281 1.00 86.62 102 CYS A N 1
ATOM 798 C CA . CYS A 1 102 ? -1.688 -5.488 8.348 1.00 86.62 102 CYS A CA 1
ATOM 799 C C . CYS A 1 102 ? -0.289 -5.831 8.841 1.00 86.62 102 CYS A C 1
ATOM 801 O O . CYS A 1 102 ? 0.668 -5.242 8.347 1.00 86.62 102 CYS A O 1
ATOM 803 N N . SER A 1 103 ? -0.145 -6.822 9.729 1.00 84.69 103 SER A N 1
ATOM 804 C CA . SER A 1 103 ? 1.174 -7.309 10.157 1.00 84.69 103 SER A CA 1
ATOM 805 C C . SER A 1 103 ? 2.042 -7.687 8.958 1.00 84.69 103 SER A C 1
ATOM 807 O O . SER A 1 103 ? 3.222 -7.361 8.946 1.00 84.69 103 SER A O 1
ATOM 809 N N . ARG A 1 104 ? 1.435 -8.245 7.896 1.00 87.06 104 ARG A N 1
ATOM 810 C CA . ARG A 1 104 ? 2.103 -8.586 6.625 1.00 87.06 104 ARG A CA 1
ATOM 811 C C . ARG A 1 104 ? 2.928 -7.449 6.041 1.00 87.06 104 ARG A C 1
ATOM 813 O O . ARG A 1 104 ? 3.988 -7.715 5.490 1.00 87.06 104 ARG A O 1
ATOM 820 N N . LEU A 1 105 ? 2.473 -6.202 6.163 1.00 87.75 105 LEU A N 1
ATOM 821 C CA . LEU A 1 105 ? 3.191 -5.036 5.640 1.00 87.75 105 LEU A CA 1
ATOM 822 C C . LEU A 1 105 ? 4.566 -4.871 6.291 1.00 87.75 105 LEU A C 1
ATOM 824 O O . LEU A 1 105 ? 5.479 -4.352 5.657 1.00 87.75 105 LEU A O 1
ATOM 828 N N . PHE A 1 106 ? 4.736 -5.336 7.525 1.00 84.75 106 PHE A N 1
ATOM 829 C CA . PHE A 1 106 ? 5.970 -5.228 8.300 1.00 84.75 106 PHE A CA 1
ATOM 830 C C . PHE A 1 106 ? 6.899 -6.437 8.118 1.00 84.75 106 PHE A C 1
ATOM 832 O O . PHE A 1 106 ? 8.022 -6.415 8.603 1.00 84.75 106 PHE A O 1
ATOM 839 N N . CYS A 1 107 ? 6.470 -7.446 7.357 1.00 82.50 107 CYS A N 1
ATOM 840 C CA . CYS A 1 107 ? 7.231 -8.665 7.101 1.00 82.50 107 CYS A CA 1
ATOM 841 C C . CYS A 1 107 ? 7.986 -8.596 5.777 1.00 82.50 107 CYS A C 1
ATOM 843 O O . CYS A 1 107 ? 7.555 -7.939 4.818 1.00 82.50 107 CYS A O 1
ATOM 845 N N . ASP A 1 108 ? 9.058 -9.374 5.676 1.00 73.25 108 ASP A N 1
ATOM 846 C CA . ASP A 1 108 ? 9.718 -9.594 4.399 1.00 73.25 108 ASP A CA 1
ATOM 847 C C . ASP A 1 108 ? 8.800 -10.339 3.432 1.00 73.25 108 ASP A C 1
ATOM 849 O O . ASP A 1 108 ? 8.144 -11.323 3.769 1.00 73.25 108 ASP A O 1
ATOM 853 N N . ARG A 1 109 ? 8.736 -9.830 2.196 1.00 69.69 109 ARG A N 1
ATOM 854 C CA . ARG A 1 109 ? 7.926 -10.392 1.098 1.00 69.69 109 ARG A CA 1
ATOM 855 C C . ARG A 1 109 ? 6.438 -10.590 1.433 1.00 69.69 109 ARG A C 1
ATOM 857 O O . ARG A 1 109 ? 5.764 -11.341 0.735 1.00 69.69 109 ARG A O 1
ATOM 864 N N . PHE A 1 110 ? 5.917 -9.900 2.449 1.00 75.38 110 PHE A N 1
ATOM 865 C CA . PHE A 1 110 ? 4.543 -10.060 2.937 1.00 75.38 110 PHE A CA 1
ATOM 866 C C . PHE A 1 110 ? 4.200 -11.478 3.422 1.00 75.38 110 PHE A C 1
ATOM 868 O O . PHE A 1 110 ? 3.016 -11.851 3.429 1.00 75.38 110 PHE A O 1
ATOM 875 N N . ASP A 1 111 ? 5.211 -12.259 3.813 1.00 67.94 111 ASP A N 1
ATOM 876 C CA . ASP A 1 111 ? 5.033 -13.590 4.385 1.00 67.94 111 ASP A CA 1
ATOM 877 C C . ASP A 1 111 ? 4.596 -13.489 5.853 1.00 67.94 111 ASP A C 1
ATOM 879 O O . ASP A 1 111 ? 5.222 -12.822 6.674 1.00 67.94 111 ASP A O 1
ATOM 883 N N . ALA A 1 112 ? 3.470 -14.128 6.167 1.00 62.59 112 ALA A N 1
ATOM 884 C CA . ALA A 1 112 ? 2.808 -14.068 7.466 1.00 62.59 112 ALA A CA 1
ATOM 885 C C . ALA A 1 112 ? 3.054 -15.313 8.329 1.00 62.59 112 ALA A C 1
ATOM 887 O O . ALA A 1 112 ? 2.489 -15.394 9.425 1.00 62.59 112 ALA A O 1
ATOM 888 N N . THR A 1 113 ? 3.797 -16.306 7.826 1.00 59.59 113 THR A N 1
ATOM 889 C CA . THR A 1 113 ? 3.961 -17.599 8.509 1.00 59.59 113 THR A CA 1
ATOM 890 C C . THR A 1 113 ? 4.693 -17.470 9.844 1.00 59.59 113 THR A C 1
ATOM 892 O O . THR A 1 113 ? 4.321 -18.179 10.768 1.00 59.59 113 THR A O 1
ATOM 895 N N . ASN A 1 114 ? 5.599 -16.494 9.999 1.00 57.94 114 ASN A N 1
ATOM 896 C CA . ASN A 1 114 ? 6.337 -16.234 11.250 1.00 57.94 114 ASN A CA 1
ATOM 897 C C . ASN A 1 114 ? 6.409 -14.750 11.641 1.00 57.94 114 ASN A C 1
ATOM 899 O O . ASN A 1 114 ? 7.308 -14.323 12.360 1.00 57.94 114 ASN A O 1
ATOM 903 N N . CYS A 1 115 ? 5.488 -13.935 11.138 1.00 62.62 115 CYS A N 1
ATOM 904 C CA . CYS A 1 115 ? 5.592 -12.496 11.301 1.00 62.62 115 CYS A CA 1
ATOM 905 C C . CYS A 1 115 ? 4.728 -11.976 12.447 1.00 62.62 115 CYS A C 1
ATOM 907 O O . CYS A 1 115 ? 3.495 -11.969 12.369 1.00 62.62 115 CYS A O 1
ATOM 909 N N . THR A 1 116 ? 5.387 -11.497 13.497 1.00 60.50 116 THR A N 1
ATOM 910 C CA . THR A 1 116 ? 4.776 -10.704 14.560 1.00 60.50 116 THR A CA 1
ATOM 911 C C . THR A 1 116 ? 5.042 -9.227 14.295 1.00 60.50 116 THR A C 1
ATOM 913 O O . THR A 1 116 ? 6.149 -8.826 13.947 1.00 60.50 116 THR A O 1
ATOM 916 N N . TYR A 1 117 ? 4.005 -8.398 14.427 1.00 63.50 117 TYR A N 1
ATOM 917 C CA . TYR A 1 117 ? 4.208 -6.954 14.448 1.00 63.50 117 TYR A CA 1
ATOM 918 C C . TYR A 1 117 ? 4.971 -6.606 15.729 1.00 63.50 117 TYR A C 1
ATOM 920 O O . TYR A 1 117 ? 4.424 -6.734 16.824 1.00 63.50 117 TYR A O 1
ATOM 928 N N . THR A 1 118 ? 6.221 -6.180 15.592 1.00 59.22 118 THR A N 1
ATOM 929 C CA . THR A 1 118 ? 6.984 -5.540 16.661 1.00 59.22 118 THR A CA 1
ATOM 930 C C . THR A 1 118 ? 6.910 -4.030 16.447 1.00 59.22 118 THR A C 1
ATOM 932 O O . THR A 1 118 ? 7.484 -3.525 15.478 1.00 59.22 118 THR A O 1
ATOM 935 N N . PRO A 1 119 ? 6.181 -3.281 17.295 1.00 54.03 119 PRO A N 1
ATOM 936 C CA . PRO A 1 119 ? 6.242 -1.831 17.234 1.00 54.03 119 PRO A CA 1
ATOM 937 C C . PRO A 1 119 ? 7.692 -1.411 17.478 1.00 54.03 119 PRO A C 1
ATOM 939 O O . PRO A 1 119 ? 8.297 -1.799 18.474 1.00 54.03 119 PRO A O 1
ATOM 942 N N . SER A 1 120 ? 8.271 -0.669 16.537 1.00 47.41 120 SER A N 1
ATOM 943 C CA . SER A 1 120 ? 9.553 -0.008 16.764 1.00 47.41 120 SER A CA 1
ATOM 944 C C . SER A 1 120 ? 9.327 1.064 17.831 1.00 47.41 120 SER A C 1
ATOM 946 O O . SER A 1 120 ? 8.438 1.903 17.649 1.00 47.41 120 SER A O 1
ATOM 948 N N . ASN A 1 121 ? 10.063 0.958 18.943 1.00 35.56 121 ASN A N 1
ATOM 949 C CA . ASN A 1 121 ? 10.075 1.941 20.031 1.00 35.56 121 ASN A CA 1
ATOM 950 C C . ASN A 1 121 ? 10.433 3.337 19.519 1.00 35.56 121 ASN A C 1
ATOM 952 O O . ASN A 1 121 ? 11.338 3.423 18.656 1.00 35.56 121 ASN A O 1
#

Sequence (121 aa):
MIANLPCWNQASGLLKRHCGGSRCGPYKELEVSLLGFSNRCRTLVCDLTCTRAVLMRECGPPIGIRAYKFLLDYTRIQVTSWMKDTAFTSRKQISQIIPRSCSRLFCDRFDATNCTYTPSN

Solvent-accessible surface area (backbone atoms only — not comparable to full-atom values): 6849 Å² total; per-residue (Å²): 111,78,93,37,44,68,47,50,64,71,32,43,71,53,43,68,70,67,21,46,54,91,67,40,41,83,80,71,81,87,44,99,43,59,66,34,47,28,52,53,26,48,30,50,53,46,33,52,54,44,45,38,55,50,30,32,68,72,46,34,62,78,53,12,51,55,44,39,49,53,51,52,53,51,50,50,52,53,54,50,48,58,43,49,54,50,16,60,77,65,76,44,59,51,84,80,57,62,34,74,50,42,33,18,75,80,28,73,94,54,46,60,91,84,52,74,77,71,83,80,130

Secondary structure (DSSP, 8-state):
-GGGHHHHHHHHHHHHHHSSHHHH-------SSHHHHHHHHHHHHHHHHHHHHHHHHHH-HHHHHHHHHHHHHHHHHHHHHHHHHHHHHTT--GGGT--HHHHGGGSGGG--SS-------